Protein AF-A0A4P9WY92-F1 (afdb_monomer_lite)

Organism: NCBI:txid1555241

Structure (mmCIF, N/CA/C/O backbone):
data_AF-A0A4P9WY92-F1
#
_entry.id   AF-A0A4P9WY92-F1
#
loop_
_atom_site.group_PDB
_atom_site.id
_atom_site.type_symbol
_atom_site.label_atom_id
_atom_site.label_alt_id
_atom_site.label_comp_id
_atom_site.label_asym_id
_atom_site.label_entity_id
_atom_site.label_seq_id
_atom_site.pdbx_PDB_ins_code
_atom_site.Cartn_x
_atom_site.Cartn_y
_atom_site.Cartn_z
_atom_site.occupancy
_atom_site.B_iso_or_equiv
_atom_site.auth_seq_id
_atom_site.auth_comp_id
_atom_site.auth_asym_id
_atom_site.auth_atom_id
_atom_site.pdbx_PDB_model_num
ATOM 1 N N . GLN A 1 1 ? -5.099 8.239 21.362 1.00 69.38 1 GLN A N 1
ATOM 2 C CA . GLN A 1 1 ? -3.878 7.436 21.581 1.00 69.38 1 GLN A CA 1
ATOM 3 C C . GLN A 1 1 ? -4.092 6.001 21.105 1.00 69.38 1 GLN A C 1
ATOM 5 O O . GLN A 1 1 ? -3.546 5.669 20.069 1.00 69.38 1 GLN A O 1
ATOM 10 N N . GLN A 1 2 ? -5.025 5.240 21.697 1.00 91.75 2 GLN A N 1
ATOM 11 C CA . GLN A 1 2 ? -5.313 3.845 21.305 1.00 91.75 2 GLN A CA 1
ATOM 12 C C . GLN A 1 2 ? -5.587 3.611 19.801 1.00 91.75 2 GLN A C 1
ATOM 14 O O . GLN A 1 2 ? -5.140 2.608 19.256 1.00 91.75 2 GLN A O 1
ATOM 19 N N . TYR A 1 3 ? -6.300 4.517 19.119 1.00 93.56 3 TYR A N 1
ATOM 20 C CA . TYR A 1 3 ? -6.556 4.406 17.674 1.00 93.56 3 TYR A CA 1
ATOM 21 C C . TYR A 1 3 ? -5.271 4.486 16.833 1.00 93.56 3 TYR A C 1
ATOM 23 O O . TYR A 1 3 ? -5.027 3.632 15.987 1.00 93.56 3 TYR A O 1
ATOM 31 N N . GLU A 1 4 ? -4.418 5.476 17.102 1.00 94.06 4 GLU A N 1
ATOM 32 C CA . GLU A 1 4 ? -3.159 5.676 16.375 1.00 94.06 4 GLU A CA 1
ATOM 33 C C . GLU A 1 4 ? -2.208 4.488 16.554 1.00 94.06 4 GLU A C 1
ATOM 35 O O . GLU A 1 4 ? -1.592 4.033 15.590 1.00 94.06 4 GLU A O 1
ATOM 40 N N . ASP A 1 5 ? -2.165 3.918 17.761 1.00 95.62 5 ASP A N 1
ATOM 41 C CA . ASP A 1 5 ? -1.363 2.730 18.063 1.00 95.62 5 ASP A CA 1
ATOM 42 C C . ASP A 1 5 ? -1.842 1.504 17.262 1.00 95.62 5 ASP A C 1
ATOM 44 O O . ASP A 1 5 ? -1.034 0.732 16.735 1.00 95.62 5 ASP A O 1
ATOM 48 N N . GLN A 1 6 ? -3.162 1.341 17.105 1.00 95.06 6 GLN A N 1
ATOM 49 C CA . GLN A 1 6 ? -3.746 0.281 16.277 1.00 95.06 6 GLN A CA 1
ATOM 50 C C . GLN A 1 6 ? -3.423 0.474 14.795 1.00 95.06 6 GLN A C 1
ATOM 52 O O . GLN A 1 6 ? -3.053 -0.489 14.119 1.00 95.06 6 GLN A O 1
ATOM 57 N N . VAL A 1 7 ? -3.518 1.709 14.295 1.00 94.69 7 VAL A N 1
ATOM 58 C CA . VAL A 1 7 ? -3.168 2.029 12.907 1.00 94.69 7 VAL A CA 1
ATOM 59 C C . VAL A 1 7 ? -1.688 1.743 12.644 1.00 94.69 7 VAL A C 1
ATOM 61 O O . VAL A 1 7 ? -1.356 1.120 11.635 1.00 94.69 7 VAL A O 1
ATOM 64 N N . MET A 1 8 ? -0.797 2.126 13.559 1.00 94.81 8 MET A N 1
ATOM 65 C CA . MET A 1 8 ? 0.637 1.845 13.439 1.00 94.81 8 MET A CA 1
ATOM 66 C C . MET A 1 8 ? 0.938 0.341 13.449 1.00 94.81 8 MET A C 1
ATOM 68 O O . MET A 1 8 ? 1.673 -0.144 12.587 1.00 94.81 8 MET A O 1
ATOM 72 N N . SER A 1 9 ? 0.320 -0.419 14.357 1.00 96.06 9 SER A N 1
ATOM 73 C CA . SER A 1 9 ? 0.448 -1.884 14.404 1.00 96.06 9 SER A CA 1
ATOM 74 C C . SER A 1 9 ? -0.034 -2.555 13.108 1.00 96.06 9 SER A C 1
ATOM 76 O O . SER A 1 9 ? 0.636 -3.436 12.548 1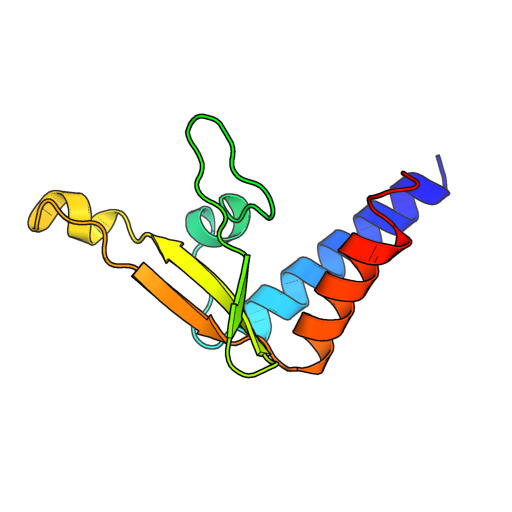.00 96.06 9 SER A O 1
ATOM 78 N N . PHE A 1 10 ? -1.163 -2.086 12.568 1.00 95.12 10 PHE A N 1
ATOM 79 C CA . PHE A 1 10 ? -1.678 -2.534 11.277 1.00 95.12 10 PHE A CA 1
ATOM 80 C C . PHE A 1 10 ? -0.693 -2.234 10.140 1.00 95.12 10 PHE A C 1
ATOM 82 O O . PHE A 1 10 ? -0.384 -3.129 9.352 1.00 95.12 10 PHE A O 1
ATOM 89 N N . LEU A 1 11 ? -0.155 -1.013 10.069 1.00 93.38 11 LEU A N 1
ATOM 90 C CA . LEU A 1 11 ? 0.808 -0.618 9.039 1.00 93.38 11 LEU A CA 1
ATOM 91 C C . LEU A 1 11 ? 2.103 -1.434 9.100 1.00 93.38 11 LEU A C 1
ATOM 93 O O . LEU A 1 11 ? 2.604 -1.844 8.053 1.00 93.38 11 LEU A O 1
ATOM 97 N N . HIS A 1 12 ? 2.616 -1.730 10.298 1.00 93.44 12 HIS A N 1
ATOM 98 C CA . HIS A 1 12 ? 3.786 -2.598 10.466 1.00 93.44 12 HIS A CA 1
ATOM 99 C C . HIS A 1 12 ? 3.518 -4.001 9.913 1.00 93.44 12 HIS A C 1
ATOM 101 O O . HIS A 1 12 ? 4.314 -4.536 9.139 1.00 93.44 12 HIS A O 1
ATOM 107 N N . THR A 1 13 ? 2.360 -4.572 10.246 1.00 94.69 13 THR A N 1
ATOM 108 C CA . THR A 1 13 ? 1.950 -5.886 9.734 1.00 94.69 13 THR A CA 1
ATOM 109 C C . THR A 1 13 ? 1.794 -5.862 8.212 1.00 94.69 13 THR A C 1
ATOM 111 O O . THR A 1 13 ? 2.277 -6.755 7.513 1.00 94.69 13 THR A O 1
ATOM 114 N N . LEU A 1 14 ? 1.168 -4.813 7.674 1.00 92.56 14 LEU A N 1
ATOM 115 C CA . LEU A 1 14 ? 0.968 -4.640 6.239 1.00 92.56 14 LEU A CA 1
ATOM 116 C C . LEU A 1 14 ? 2.298 -4.511 5.487 1.00 92.56 14 LEU A C 1
ATOM 118 O O . LEU A 1 14 ? 2.457 -5.112 4.424 1.00 92.56 14 LEU A O 1
ATOM 122 N N . MET A 1 15 ? 3.270 -3.791 6.053 1.00 89.69 15 MET A N 1
ATOM 123 C CA . MET A 1 15 ? 4.617 -3.666 5.493 1.00 89.69 15 MET A CA 1
ATOM 124 C C . MET A 1 15 ? 5.310 -5.030 5.388 1.00 89.69 15 MET A C 1
ATOM 126 O O . MET A 1 15 ? 5.875 -5.351 4.340 1.00 89.69 15 MET A O 1
ATOM 130 N N . VAL A 1 16 ? 5.220 -5.859 6.433 1.00 90.62 16 VAL A N 1
ATOM 131 C CA . VAL A 1 16 ? 5.770 -7.224 6.426 1.00 90.62 16 VAL A CA 1
ATOM 132 C C . VAL A 1 16 ? 5.098 -8.075 5.347 1.00 90.62 16 VAL A C 1
ATOM 134 O O . VAL A 1 16 ? 5.785 -8.742 4.575 1.00 90.62 16 VAL A O 1
ATOM 137 N N . LEU A 1 17 ? 3.769 -8.007 5.217 1.00 91.62 17 LEU A N 1
ATOM 138 C CA . LEU A 1 17 ? 3.042 -8.730 4.167 1.00 91.62 17 LEU A CA 1
ATOM 139 C C . LEU A 1 17 ? 3.478 -8.303 2.762 1.00 91.62 17 LEU A C 1
ATOM 141 O O . LEU A 1 17 ? 3.679 -9.157 1.897 1.00 91.62 17 LEU A O 1
ATOM 145 N N . VAL A 1 18 ? 3.651 -7.004 2.523 1.00 89.12 18 VAL A N 1
ATOM 146 C CA . VAL A 1 18 ? 4.153 -6.480 1.244 1.00 89.12 18 VAL A CA 1
ATOM 147 C C . VAL A 1 18 ? 5.561 -7.001 0.957 1.00 89.12 18 VAL A C 1
ATOM 149 O O . VAL A 1 18 ? 5.823 -7.457 -0.156 1.00 89.12 18 VAL A O 1
ATOM 152 N N . HIS A 1 19 ? 6.447 -6.985 1.955 1.00 86.06 19 HIS A N 1
ATOM 153 C CA . HIS A 1 19 ? 7.823 -7.455 1.807 1.00 86.06 19 HIS A CA 1
ATOM 154 C C . HIS A 1 19 ? 7.900 -8.959 1.498 1.00 86.06 19 HIS A C 1
ATOM 156 O O . HIS A 1 19 ? 8.652 -9.359 0.612 1.00 86.06 19 HIS A O 1
ATOM 162 N N . LEU A 1 20 ? 7.096 -9.782 2.181 1.00 86.44 20 LEU A N 1
ATOM 163 C CA . LEU A 1 20 ? 7.095 -11.240 2.016 1.00 86.44 20 LEU A CA 1
ATOM 164 C C . LEU A 1 20 ? 6.371 -11.712 0.748 1.00 86.44 20 LEU A C 1
ATOM 166 O O . LEU A 1 20 ? 6.727 -12.741 0.183 1.00 86.44 20 LEU A O 1
ATOM 170 N N . THR A 1 21 ? 5.334 -10.992 0.309 1.00 84.69 21 THR A N 1
ATOM 171 C CA . THR A 1 21 ? 4.467 -11.434 -0.802 1.00 84.69 21 THR A CA 1
ATOM 172 C C . THR A 1 21 ? 4.702 -10.691 -2.116 1.00 84.69 21 THR A C 1
ATOM 174 O O . THR A 1 21 ? 4.123 -11.061 -3.135 1.00 84.69 21 THR A O 1
ATOM 177 N N . GLY A 1 22 ? 5.562 -9.668 -2.126 1.00 73.25 22 GLY A N 1
ATOM 178 C CA . GLY A 1 22 ? 5.900 -8.867 -3.308 1.00 73.25 22 GLY A CA 1
ATOM 179 C C . GLY A 1 22 ? 6.838 -9.549 -4.315 1.00 73.25 22 GLY A C 1
ATOM 180 O O . GLY A 1 22 ? 7.320 -8.891 -5.236 1.00 73.25 22 GLY A O 1
ATOM 181 N N . GLY A 1 23 ? 7.120 -10.845 -4.151 1.00 79.38 23 GLY A N 1
ATOM 182 C CA . GLY A 1 23 ? 8.087 -11.586 -4.957 1.00 79.38 23 GLY A CA 1
ATOM 183 C C . GLY A 1 23 ? 9.503 -11.410 -4.418 1.00 79.38 23 GLY A C 1
ATOM 184 O O . GLY A 1 23 ? 9.796 -11.828 -3.301 1.00 79.38 23 GLY A O 1
ATOM 185 N N . GLN A 1 24 ? 10.398 -10.806 -5.204 1.00 73.81 24 GLN A N 1
ATOM 186 C CA . GLN A 1 24 ? 11.756 -10.535 -4.731 1.00 73.81 24 GLN A CA 1
ATOM 187 C C . GLN A 1 24 ? 11.717 -9.516 -3.577 1.00 73.81 24 GLN A C 1
ATOM 189 O O . GLN A 1 24 ? 11.118 -8.448 -3.766 1.00 73.81 24 GLN A O 1
ATOM 194 N N . PRO A 1 25 ? 12.383 -9.796 -2.436 1.00 69.19 25 PRO A N 1
ATOM 195 C CA . PRO A 1 25 ? 12.393 -8.902 -1.284 1.00 69.19 25 PRO A CA 1
ATOM 196 C C . PRO A 1 25 ? 12.772 -7.479 -1.689 1.00 69.19 25 PRO A C 1
ATOM 198 O O . PRO A 1 25 ? 13.793 -7.261 -2.352 1.00 69.19 25 PRO A O 1
ATOM 201 N N . LEU A 1 26 ? 11.942 -6.505 -1.304 1.00 71.25 26 LEU A N 1
ATOM 202 C CA . LEU A 1 26 ? 12.296 -5.100 -1.474 1.00 71.25 26 LEU A CA 1
ATOM 203 C C . LEU A 1 26 ? 13.504 -4.809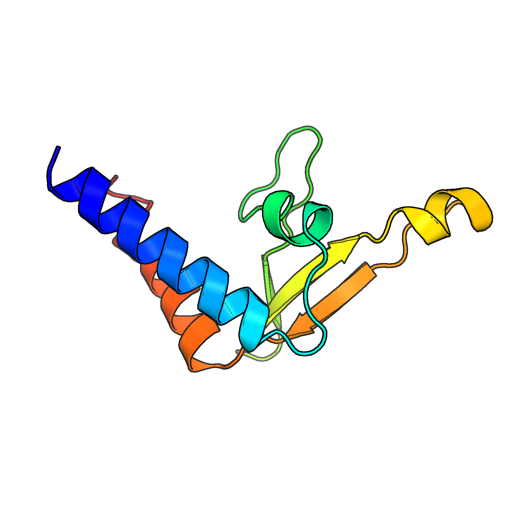 -0.587 1.00 71.25 26 LEU A C 1
ATOM 205 O O . LEU A 1 26 ? 13.498 -5.135 0.600 1.00 71.25 26 LEU A O 1
ATOM 209 N N . ARG A 1 27 ? 14.534 -4.178 -1.155 1.00 70.81 27 ARG A N 1
ATOM 210 C CA . ARG A 1 27 ? 15.643 -3.673 -0.342 1.00 70.81 27 ARG A CA 1
ATOM 211 C C . ARG A 1 27 ? 15.129 -2.571 0.577 1.00 70.81 27 ARG A C 1
ATOM 213 O O . ARG A 1 27 ? 14.223 -1.832 0.202 1.00 70.81 27 ARG A O 1
ATOM 220 N N . GLU A 1 28 ? 15.743 -2.442 1.747 1.00 68.56 28 GLU A N 1
ATOM 221 C CA . GLU A 1 28 ? 15.371 -1.467 2.779 1.00 68.56 28 GLU A CA 1
ATOM 222 C C . GLU A 1 28 ? 15.086 -0.049 2.225 1.00 68.56 28 GLU A C 1
ATOM 224 O O . GLU A 1 28 ? 14.016 0.486 2.522 1.00 68.56 28 GLU A O 1
ATOM 229 N N . PRO A 1 29 ? 15.902 0.528 1.311 1.00 63.00 29 PRO A N 1
ATOM 230 C CA . PRO A 1 29 ? 15.618 1.857 0.764 1.00 63.00 29 PRO A C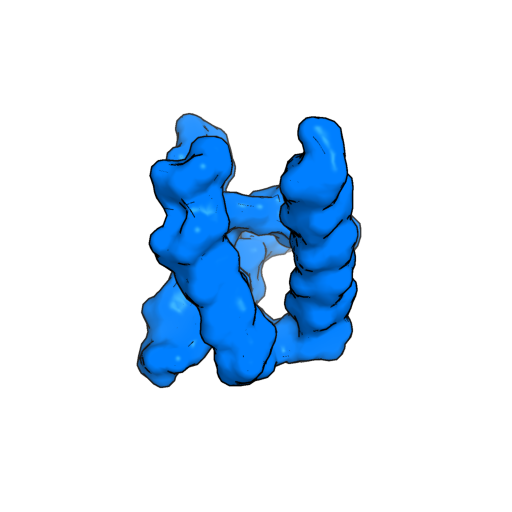A 1
ATOM 231 C C . PRO A 1 29 ? 14.426 1.884 -0.205 1.00 63.00 29 PRO A C 1
ATOM 233 O O . PRO A 1 29 ? 13.748 2.899 -0.322 1.00 63.00 29 PRO A O 1
ATOM 236 N N . GLU A 1 30 ? 14.154 0.785 -0.916 1.00 68.94 30 GLU A N 1
ATOM 237 C CA . GLU A 1 30 ? 13.032 0.669 -1.864 1.00 68.94 30 GLU A CA 1
ATOM 238 C C . GLU A 1 30 ? 11.693 0.548 -1.126 1.00 68.94 30 GLU A C 1
ATOM 240 O O . GLU A 1 30 ? 10.679 1.071 -1.584 1.00 68.94 30 GLU A O 1
ATOM 245 N N . LEU A 1 31 ? 11.689 -0.134 0.023 1.00 70.56 31 LEU A N 1
ATOM 246 C CA . LEU A 1 31 ? 10.488 -0.321 0.833 1.00 70.56 31 LEU A CA 1
ATOM 247 C C . LEU A 1 31 ? 10.055 0.992 1.493 1.00 70.56 31 LEU A C 1
ATOM 249 O O . LEU A 1 31 ? 8.883 1.356 1.427 1.00 70.56 31 LEU A O 1
ATOM 253 N N . LEU A 1 32 ? 11.007 1.724 2.076 1.00 72.00 32 LEU A N 1
ATOM 254 C CA . LEU A 1 32 ? 10.729 2.960 2.815 1.00 72.00 32 LEU A CA 1
ATOM 255 C C . LEU A 1 32 ? 10.500 4.179 1.907 1.00 72.00 32 LEU A C 1
ATOM 257 O O . LEU A 1 32 ? 9.946 5.177 2.355 1.00 72.00 32 LEU A O 1
ATOM 261 N N . SER A 1 33 ? 10.882 4.105 0.628 1.00 72.38 33 SER A N 1
ATOM 262 C CA . SER A 1 33 ? 10.627 5.162 -0.367 1.00 72.38 33 SER A CA 1
ATOM 263 C C . SER A 1 33 ? 9.306 4.994 -1.124 1.00 72.38 33 SER A C 1
ATOM 265 O O . SER A 1 33 ? 8.987 5.804 -1.996 1.00 72.38 33 SER A O 1
ATOM 267 N N . CYS A 1 34 ? 8.518 3.959 -0.815 1.00 80.31 34 CYS A N 1
ATOM 268 C CA . CYS A 1 34 ? 7.223 3.753 -1.449 1.00 80.31 34 CYS A CA 1
ATOM 269 C C . CYS A 1 34 ? 6.215 4.827 -1.022 1.00 80.31 34 CYS A C 1
ATOM 271 O O . CYS A 1 34 ? 5.940 5.003 0.162 1.00 80.31 34 CYS A O 1
ATOM 273 N N . THR A 1 35 ? 5.599 5.495 -1.997 1.00 82.00 35 THR A N 1
ATOM 274 C CA . THR A 1 35 ? 4.577 6.513 -1.752 1.00 82.00 35 THR A CA 1
ATOM 275 C C . THR A 1 35 ? 3.278 6.204 -2.486 1.00 82.00 35 THR A C 1
ATOM 277 O O . THR A 1 35 ? 3.251 5.699 -3.611 1.00 82.00 35 THR A O 1
ATOM 280 N N . VAL A 1 36 ? 2.163 6.536 -1.842 1.00 81.38 36 VAL A N 1
ATOM 281 C CA . VAL A 1 36 ? 0.817 6.398 -2.422 1.00 81.38 36 VAL A CA 1
ATOM 282 C C . VAL A 1 36 ? 0.414 7.654 -3.199 1.00 81.38 36 VAL A C 1
ATOM 284 O O . VAL A 1 36 ? -0.354 7.578 -4.158 1.00 81.38 36 VAL A O 1
ATOM 287 N N . TYR A 1 37 ? 0.989 8.799 -2.841 1.00 78.19 37 TYR A N 1
ATOM 288 C CA . TYR A 1 37 ? 0.733 10.092 -3.463 1.00 78.19 37 TYR A CA 1
ATOM 289 C C . TYR A 1 37 ? 1.994 10.624 -4.142 1.00 78.19 37 TYR A C 1
ATOM 291 O O . TYR A 1 37 ? 3.116 10.267 -3.777 1.00 78.19 37 TYR A O 1
ATOM 299 N N . HIS A 1 38 ? 1.805 11.488 -5.138 1.00 74.69 38 HIS A N 1
ATOM 300 C CA . HIS A 1 38 ? 2.912 12.244 -5.711 1.00 74.69 38 HIS A CA 1
ATOM 301 C C . HIS A 1 38 ? 3.340 13.325 -4.717 1.00 74.69 38 HIS A C 1
ATOM 303 O O . HIS A 1 38 ? 2.514 14.125 -4.282 1.00 74.69 38 HIS A O 1
ATOM 309 N N . GLY A 1 39 ? 4.622 13.341 -4.364 1.00 65.44 39 GLY A N 1
ATOM 310 C CA . GLY A 1 39 ? 5.263 14.479 -3.713 1.00 65.44 39 GLY A CA 1
ATOM 311 C C . GLY A 1 39 ? 5.986 15.353 -4.739 1.00 65.44 39 GLY A C 1
ATOM 312 O O . GLY A 1 39 ? 6.114 14.975 -5.902 1.00 65.44 39 GLY A O 1
ATOM 313 N N . ALA A 1 40 ? 6.518 16.495 -4.297 1.00 65.19 40 ALA A N 1
ATOM 314 C CA . ALA A 1 40 ? 7.323 17.380 -5.148 1.00 65.19 40 ALA A CA 1
ATOM 315 C C . ALA A 1 40 ? 8.548 16.664 -5.756 1.00 65.19 40 ALA A C 1
ATOM 317 O O . ALA A 1 40 ? 8.923 16.929 -6.894 1.00 65.19 40 ALA A O 1
ATOM 318 N N . THR A 1 41 ? 9.126 15.714 -5.013 1.00 64.44 41 THR A N 1
ATOM 319 C CA . THR A 1 41 ? 10.343 14.980 -5.406 1.00 64.44 41 THR A CA 1
ATOM 320 C C . THR A 1 41 ? 10.108 13.474 -5.562 1.00 64.44 41 THR A C 1
ATOM 322 O O . THR A 1 41 ? 10.815 12.805 -6.312 1.00 64.44 41 THR A O 1
ATOM 325 N N . LEU A 1 42 ? 9.105 12.918 -4.871 1.00 67.31 42 LEU A N 1
ATOM 326 C CA . LEU A 1 42 ? 8.818 11.481 -4.845 1.00 67.31 42 LEU A CA 1
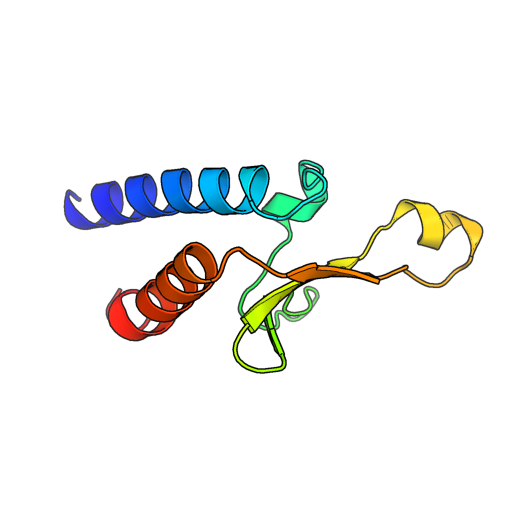ATOM 327 C C . LEU A 1 42 ? 7.654 11.142 -5.777 1.00 67.31 42 LEU A C 1
ATOM 329 O O . LEU A 1 42 ? 6.548 11.667 -5.640 1.00 67.31 42 LEU A O 1
ATOM 333 N N . ARG A 1 43 ? 7.887 10.219 -6.711 1.00 75.25 43 ARG A N 1
ATOM 334 C CA . ARG A 1 43 ? 6.828 9.684 -7.574 1.00 75.25 43 ARG A CA 1
ATOM 335 C C . ARG A 1 43 ? 6.066 8.584 -6.849 1.00 75.25 43 ARG A C 1
ATOM 337 O O . ARG A 1 43 ? 6.683 7.744 -6.203 1.00 75.25 43 ARG A O 1
ATOM 344 N N . ARG A 1 44 ? 4.740 8.561 -7.030 1.00 85.50 44 ARG A N 1
ATOM 345 C CA . ARG A 1 44 ? 3.875 7.483 -6.541 1.00 85.50 44 ARG A CA 1
ATOM 346 C C . ARG A 1 44 ? 4.426 6.130 -6.986 1.00 85.50 44 ARG A C 1
ATOM 348 O O . ARG A 1 44 ? 4.686 5.943 -8.176 1.00 85.50 44 ARG A O 1
ATOM 355 N N . SER A 1 45 ? 4.534 5.193 -6.052 1.00 87.94 45 SER A N 1
ATOM 356 C CA . SER A 1 45 ? 4.942 3.813 -6.313 1.00 87.94 45 SER A CA 1
ATOM 357 C C . SER A 1 45 ? 3.759 2.847 -6.400 1.00 87.94 45 SER A C 1
ATOM 359 O O . SER A 1 45 ? 3.898 1.801 -7.020 1.00 87.94 45 SER A O 1
ATOM 361 N N . LEU A 1 46 ? 2.585 3.166 -5.847 1.00 90.69 46 LEU A N 1
ATOM 362 C CA . LEU A 1 46 ? 1.418 2.273 -5.872 1.00 90.69 46 LEU A CA 1
ATOM 363 C C . LEU A 1 46 ? 0.535 2.480 -7.117 1.00 90.69 46 LEU A C 1
ATOM 365 O O . LEU A 1 46 ? 0.086 3.594 -7.394 1.00 90.69 46 LEU A O 1
ATOM 369 N N . PHE A 1 47 ? 0.229 1.404 -7.843 1.00 91.62 47 PHE A N 1
ATOM 370 C CA . PHE A 1 47 ? -0.631 1.432 -9.032 1.00 91.62 47 PHE A CA 1
ATOM 371 C C . PHE A 1 47 ? -1.588 0.240 -9.066 1.00 91.62 47 PHE A C 1
ATOM 373 O O . PHE A 1 47 ? -1.294 -0.816 -8.514 1.00 91.62 47 PHE A O 1
ATOM 380 N N . CYS A 1 48 ? -2.704 0.385 -9.780 1.00 93.12 48 CYS A N 1
ATOM 381 C CA . CYS A 1 48 ? -3.577 -0.728 -10.141 1.00 93.12 48 CYS A CA 1
ATOM 382 C C . CYS A 1 48 ? -3.421 -1.028 -11.631 1.00 93.12 48 CYS A C 1
ATOM 384 O O . CYS A 1 48 ? -3.587 -0.138 -12.465 1.00 93.12 48 CYS A O 1
ATOM 386 N N . HIS A 1 49 ? -3.123 -2.279 -11.965 1.00 92.00 49 HIS A N 1
ATOM 387 C CA . HIS A 1 49 ? -3.039 -2.760 -13.337 1.00 92.00 49 HIS A CA 1
ATOM 388 C C . HIS A 1 49 ? -3.790 -4.086 -13.447 1.00 92.00 49 HIS A C 1
ATOM 390 O O . HIS A 1 49 ? -3.592 -4.982 -12.625 1.00 92.00 49 HIS A O 1
ATOM 396 N N . THR A 1 50 ? -4.707 -4.184 -14.417 1.00 92.44 50 THR A N 1
ATOM 397 C CA . THR A 1 50 ? -5.561 -5.371 -14.642 1.00 92.44 50 THR A CA 1
ATOM 398 C C . THR A 1 50 ? -6.231 -5.898 -13.362 1.00 92.44 50 THR A C 1
ATOM 400 O O . THR A 1 50 ? -6.190 -7.089 -13.070 1.00 92.44 50 THR A O 1
ATOM 403 N N . GLY A 1 51 ? -6.777 -5.001 -12.532 1.00 91.88 51 GLY A N 1
ATOM 404 C CA . GLY A 1 51 ? -7.436 -5.367 -11.268 1.00 91.88 51 GLY A CA 1
ATOM 405 C C . GLY A 1 51 ? -6.498 -5.814 -10.138 1.00 91.88 51 GLY A C 1
ATOM 406 O O . GLY A 1 51 ? -6.968 -6.250 -9.090 1.00 91.88 51 GLY A O 1
ATOM 407 N N . ARG A 1 52 ? -5.177 -5.709 -10.315 1.00 92.50 52 ARG A N 1
ATOM 408 C CA . ARG A 1 52 ? -4.177 -6.080 -9.307 1.00 92.50 52 ARG A CA 1
ATOM 409 C C . ARG A 1 52 ? -3.379 -4.860 -8.882 1.00 92.50 52 ARG A C 1
ATOM 411 O O . ARG A 1 52 ? -3.014 -4.022 -9.703 1.00 92.50 52 ARG A O 1
ATOM 418 N N . VAL A 1 53 ? -3.089 -4.782 -7.590 1.00 93.19 53 VAL A N 1
ATOM 419 C CA . VAL A 1 53 ? -2.229 -3.736 -7.038 1.00 93.19 53 VAL A CA 1
ATOM 420 C C . VAL A 1 53 ? -0.774 -4.102 -7.305 1.00 93.19 53 VAL A C 1
ATOM 422 O O . VAL A 1 53 ? -0.372 -5.248 -7.100 1.00 93.19 53 VAL A O 1
ATOM 425 N N . MET A 1 54 ? 0.014 -3.133 -7.754 1.00 91.62 54 MET A N 1
ATOM 426 C CA . MET A 1 54 ? 1.444 -3.267 -7.989 1.00 91.62 54 MET A CA 1
ATOM 427 C C . MET A 1 54 ? 2.230 -2.115 -7.365 1.00 91.62 54 MET A C 1
ATOM 429 O O . MET A 1 54 ? 1.741 -0.986 -7.282 1.00 91.62 54 MET A O 1
ATOM 433 N N . LEU A 1 55 ? 3.468 -2.407 -6.972 1.00 89.56 55 LEU A N 1
ATOM 434 C CA . LEU A 1 55 ? 4.474 -1.424 -6.593 1.00 89.56 55 LEU A CA 1
ATOM 435 C C . LEU A 1 55 ? 5.458 -1.223 -7.746 1.00 89.56 55 LEU A C 1
ATOM 437 O O . LEU A 1 55 ? 6.040 -2.183 -8.246 1.00 89.56 55 LEU A O 1
ATOM 441 N N . ALA A 1 56 ? 5.654 0.027 -8.144 1.00 86.81 56 ALA A N 1
ATOM 442 C CA . ALA A 1 56 ? 6.662 0.468 -9.089 1.00 86.81 56 ALA A CA 1
ATOM 443 C C . ALA A 1 56 ? 7.761 1.208 -8.319 1.00 86.81 56 ALA A C 1
ATOM 445 O O . ALA A 1 56 ? 7.569 2.342 -7.883 1.00 86.81 56 ALA A O 1
ATOM 446 N N . THR A 1 57 ? 8.913 0.566 -8.152 1.00 80.50 57 THR A N 1
ATOM 447 C CA . THR A 1 57 ? 10.072 1.147 -7.457 1.00 80.50 57 THR A CA 1
ATOM 448 C C . THR A 1 57 ? 11.202 1.389 -8.445 1.00 80.50 57 THR A C 1
ATOM 450 O O . THR A 1 57 ? 11.470 0.542 -9.301 1.00 80.50 57 THR A O 1
ATOM 453 N N . THR A 1 58 ? 11.899 2.513 -8.323 1.00 72.69 58 THR A N 1
ATOM 454 C CA . THR A 1 58 ? 13.097 2.812 -9.117 1.00 72.69 58 THR A CA 1
ATOM 455 C C . THR A 1 58 ? 14.354 2.288 -8.438 1.00 72.69 58 THR A C 1
ATOM 457 O O . THR A 1 58 ? 14.589 2.543 -7.259 1.00 72.69 58 THR A O 1
ATOM 460 N N . TYR A 1 59 ? 15.179 1.571 -9.197 1.00 63.03 59 TYR A N 1
ATOM 461 C CA . TYR A 1 59 ? 16.463 1.071 -8.729 1.00 63.03 59 TYR A CA 1
ATOM 462 C C . TYR A 1 59 ? 17.586 2.047 -9.095 1.00 63.03 59 TYR A C 1
ATOM 464 O O . TYR A 1 59 ? 17.885 2.254 -10.269 1.00 63.03 59 TYR A O 1
ATOM 472 N N . HIS A 1 60 ? 18.235 2.644 -8.093 1.00 59.28 60 HIS A N 1
ATOM 473 C CA . HIS A 1 60 ? 19.244 3.686 -8.319 1.00 59.28 60 HIS A CA 1
ATOM 474 C C . HIS A 1 60 ? 20.638 3.165 -8.720 1.00 59.28 60 HIS A C 1
ATOM 476 O O . HIS A 1 60 ? 21.436 3.953 -9.224 1.00 59.28 60 HIS A O 1
ATOM 482 N N . LYS A 1 61 ? 20.967 1.866 -8.576 1.00 55.28 61 LYS A N 1
ATOM 483 C CA . LYS A 1 61 ? 22.313 1.399 -8.986 1.00 55.28 61 LYS A CA 1
ATOM 484 C C . LYS A 1 61 ? 22.504 1.380 -10.503 1.00 55.28 61 LYS A C 1
ATOM 486 O O . LYS A 1 61 ? 23.615 1.605 -10.966 1.00 55.28 61 LYS A O 1
ATOM 491 N N . SER A 1 62 ? 21.442 1.154 -11.281 1.00 50.84 62 SER A N 1
ATOM 492 C CA . SER A 1 62 ? 21.527 1.262 -12.744 1.00 50.84 62 SER A CA 1
ATOM 493 C C . SER A 1 62 ? 21.608 2.718 -13.199 1.00 50.84 62 SER A C 1
ATOM 495 O O . SER A 1 62 ? 22.192 3.002 -14.236 1.00 50.84 62 SER A O 1
ATOM 497 N N . GLN A 1 63 ? 21.081 3.666 -12.421 1.00 52.66 63 GLN A N 1
ATOM 498 C CA . GLN A 1 63 ? 21.112 5.081 -12.785 1.00 52.66 63 GLN A CA 1
ATOM 499 C C . GLN A 1 63 ? 22.547 5.625 -12.850 1.00 52.66 63 GLN A C 1
ATOM 501 O O . GLN A 1 63 ? 22.864 6.389 -13.755 1.00 52.66 63 GLN A O 1
ATOM 506 N N . GLN A 1 64 ? 23.431 5.180 -11.950 1.00 54.00 64 GLN A N 1
ATOM 507 C CA . GLN A 1 64 ? 24.846 5.572 -11.977 1.00 54.00 64 GLN A CA 1
ATOM 508 C C . GLN A 1 64 ? 25.619 5.003 -13.180 1.00 54.00 64 GLN A C 1
ATOM 510 O O . GLN A 1 64 ? 26.627 5.578 -13.568 1.00 54.00 64 GLN A O 1
ATOM 515 N N . LEU A 1 65 ? 25.157 3.894 -13.771 1.00 58.28 65 LEU A N 1
ATOM 516 C CA . LEU A 1 65 ? 25.832 3.216 -14.887 1.00 58.28 65 LEU A CA 1
ATOM 517 C C . LEU A 1 65 ? 25.231 3.543 -16.262 1.00 58.28 65 LEU A C 1
ATOM 519 O O . LEU A 1 65 ? 25.955 3.601 -17.247 1.00 58.28 65 LEU A O 1
ATOM 523 N N . THR A 1 66 ? 23.913 3.732 -16.336 1.00 59.72 66 THR A N 1
ATOM 524 C CA . THR A 1 66 ? 23.149 3.839 -17.596 1.00 59.72 66 THR A CA 1
ATOM 525 C C . THR A 1 66 ? 22.375 5.152 -17.746 1.00 59.72 66 THR A C 1
ATOM 527 O O . THR A 1 66 ? 21.707 5.343 -18.756 1.00 59.72 66 THR A O 1
ATOM 530 N N . GLY A 1 67 ? 22.429 6.060 -16.764 1.00 58.19 67 GLY A N 1
ATOM 531 C CA . GLY A 1 67 ? 21.726 7.353 -16.785 1.00 58.19 67 GLY A CA 1
ATOM 532 C C . GLY A 1 67 ? 20.214 7.267 -16.536 1.00 58.19 67 GLY A C 1
ATOM 533 O O . GLY A 1 67 ? 19.642 8.183 -15.950 1.00 58.19 67 GLY A O 1
ATOM 534 N N . GLU A 1 68 ? 19.580 6.142 -16.874 1.00 58.53 68 GLU A N 1
ATOM 535 C CA . GLU A 1 68 ? 18.144 5.912 -16.693 1.00 58.53 68 GLU A CA 1
ATOM 536 C C . GLU A 1 68 ? 17.844 4.966 -15.511 1.00 58.53 68 GLU A C 1
ATOM 538 O O . GLU A 1 68 ? 18.448 3.890 -15.381 1.00 58.53 68 GLU A O 1
ATOM 543 N N . PRO A 1 69 ? 16.905 5.325 -14.616 1.00 64.00 69 PRO A N 1
ATOM 544 C CA . PRO A 1 69 ? 16.524 4.462 -13.510 1.00 64.00 69 PRO A CA 1
ATOM 545 C C . PRO A 1 69 ? 15.632 3.315 -14.010 1.00 64.00 69 PRO A C 1
ATOM 547 O O . PRO A 1 69 ? 14.529 3.529 -14.520 1.00 64.00 69 PRO A O 1
ATOM 550 N N . ILE A 1 70 ? 16.076 2.071 -13.812 1.00 68.38 70 ILE A N 1
ATOM 551 C CA . ILE A 1 70 ? 15.270 0.893 -14.148 1.00 68.38 70 ILE A CA 1
ATOM 552 C C . ILE A 1 70 ? 14.134 0.788 -13.128 1.00 68.38 70 ILE A C 1
ATOM 554 O O . ILE A 1 70 ? 14.358 0.792 -11.913 1.00 68.38 70 ILE A O 1
ATOM 558 N N . ARG A 1 71 ? 12.897 0.693 -13.623 1.00 74.62 71 ARG A N 1
ATOM 559 C CA . ARG A 1 71 ? 11.715 0.458 -12.789 1.00 74.62 71 ARG A CA 1
ATOM 560 C C . ARG A 1 71 ? 11.469 -1.034 -12.621 1.00 74.62 71 ARG A C 1
ATOM 562 O O . ARG A 1 71 ? 11.310 -1.757 -13.598 1.00 74.62 71 ARG A O 1
ATOM 569 N N . SER A 1 72 ? 11.398 -1.467 -11.368 1.00 79.69 72 SER A N 1
ATOM 570 C CA . SER A 1 72 ? 10.914 -2.792 -10.997 1.00 79.69 72 SER A CA 1
ATOM 571 C C . SER A 1 72 ? 9.429 -2.700 -10.668 1.00 79.69 72 SER A C 1
ATOM 573 O O . SER A 1 72 ? 9.026 -1.889 -9.831 1.00 79.69 72 SER A O 1
ATOM 575 N N . TYR A 1 73 ? 8.629 -3.526 -11.338 1.00 86.50 73 TYR A N 1
ATOM 576 C CA . TYR A 1 73 ? 7.195 -3.646 -11.107 1.00 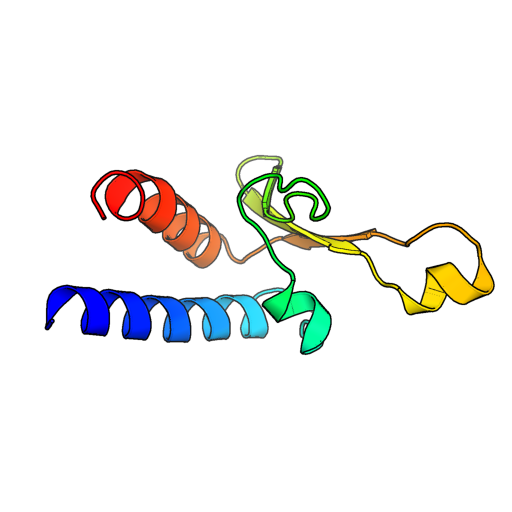86.50 73 TYR A CA 1
ATOM 577 C C . TYR A 1 73 ? 6.918 -4.946 -10.360 1.00 86.50 73 TYR A C 1
ATOM 579 O O . TYR A 1 73 ? 7.280 -6.027 -10.826 1.00 86.50 73 TYR A O 1
ATOM 587 N N . ARG A 1 74 ? 6.275 -4.844 -9.198 1.00 87.69 74 ARG A N 1
ATOM 588 C CA . ARG A 1 74 ? 5.956 -5.981 -8.331 1.00 87.69 74 ARG A CA 1
ATOM 589 C C . ARG A 1 74 ? 4.459 -6.028 -8.084 1.00 87.69 74 ARG A C 1
ATOM 591 O O . ARG A 1 74 ? 3.920 -5.168 -7.392 1.00 87.69 74 ARG A O 1
ATOM 598 N N . PHE A 1 75 ? 3.784 -7.021 -8.655 1.00 90.50 75 PHE A N 1
ATOM 599 C CA . PHE A 1 75 ? 2.379 -7.277 -8.351 1.00 90.50 75 PHE A CA 1
ATOM 600 C C . PHE A 1 75 ? 2.255 -7.861 -6.949 1.00 90.50 75 PHE A C 1
ATOM 602 O O . PHE A 1 75 ? 2.915 -8.842 -6.615 1.00 90.50 75 PHE A O 1
ATOM 609 N N . LEU A 1 76 ? 1.386 -7.268 -6.139 1.00 91.44 76 LEU A N 1
ATOM 610 C CA . LEU A 1 76 ? 1.118 -7.744 -4.793 1.00 91.44 76 LEU A CA 1
ATOM 611 C C . LEU A 1 76 ? 0.151 -8.926 -4.823 1.00 91.44 76 LEU A C 1
ATOM 613 O O . LEU A 1 76 ? -0.676 -9.079 -5.733 1.00 91.44 76 LEU A O 1
ATOM 617 N N . HIS A 1 77 ? 0.218 -9.749 -3.778 1.00 93.00 77 HIS A N 1
ATOM 618 C CA . HIS A 1 77 ? -0.791 -10.772 -3.556 1.00 93.00 77 HIS A CA 1
ATOM 619 C C . HIS A 1 77 ? -2.190 -10.120 -3.489 1.00 93.00 77 HIS A C 1
ATOM 621 O O . HIS A 1 77 ? -2.341 -9.110 -2.796 1.00 93.00 77 HIS A O 1
ATOM 627 N N . PRO A 1 78 ? -3.233 -10.668 -4.151 1.00 94.06 78 PRO A N 1
ATOM 628 C CA . PRO A 1 78 ? -4.533 -9.997 -4.283 1.00 94.06 78 PRO A CA 1
ATOM 629 C C . PRO A 1 78 ? -5.145 -9.544 -2.952 1.00 94.06 78 PRO A C 1
ATOM 631 O O . PRO A 1 78 ? -5.656 -8.432 -2.847 1.00 94.06 78 PRO A O 1
ATOM 634 N N . ARG A 1 79 ? -5.021 -10.374 -1.906 1.00 95.00 79 ARG A N 1
ATOM 635 C CA . ARG A 1 79 ? -5.508 -10.037 -0.557 1.00 95.00 79 ARG A CA 1
ATOM 636 C C . ARG A 1 79 ? -4.747 -8.864 0.066 1.00 95.00 79 ARG A C 1
ATOM 638 O O . ARG A 1 79 ? -5.364 -8.002 0.673 1.00 95.00 79 ARG A O 1
ATOM 645 N N . VAL A 1 80 ? -3.428 -8.801 -0.128 1.00 94.50 80 VAL A N 1
ATOM 646 C CA . VAL A 1 80 ? -2.588 -7.707 0.387 1.00 94.50 80 VAL A CA 1
ATOM 647 C C . VAL A 1 80 ? -2.894 -6.413 -0.363 1.00 94.50 80 VAL A C 1
ATOM 649 O O . VAL A 1 80 ? -3.088 -5.376 0.260 1.00 94.50 80 VAL A O 1
ATOM 652 N N . GLY A 1 81 ? -3.036 -6.485 -1.690 1.00 94.12 81 GLY A N 1
ATOM 653 C CA . GLY A 1 81 ? -3.486 -5.352 -2.499 1.00 94.12 81 GLY A CA 1
ATOM 654 C C . GLY A 1 81 ? -4.840 -4.806 -2.035 1.00 94.12 81 GLY A C 1
ATOM 655 O O . GLY A 1 81 ? -4.979 -3.601 -1.844 1.00 94.12 81 GLY A O 1
ATOM 656 N N . SER A 1 82 ? -5.812 -5.686 -1.777 1.00 95.69 82 SER A N 1
ATOM 657 C CA . SER A 1 82 ? -7.122 -5.290 -1.246 1.00 95.69 82 SER A CA 1
ATOM 658 C C . SER A 1 82 ? -7.021 -4.604 0.119 1.00 95.69 82 SER A C 1
ATOM 660 O O . SER A 1 82 ? -7.687 -3.595 0.327 1.00 95.69 82 SER A O 1
ATOM 662 N N . LEU A 1 83 ? -6.184 -5.108 1.034 1.00 96.31 83 LEU A N 1
ATOM 663 C CA . LEU A 1 83 ? -5.970 -4.482 2.346 1.00 96.31 83 LEU A CA 1
ATOM 664 C C . LEU A 1 83 ? -5.406 -3.064 2.216 1.00 96.31 83 LEU A C 1
ATOM 666 O O . LEU A 1 83 ? -5.874 -2.160 2.903 1.00 96.31 83 LEU A O 1
ATOM 670 N N . ILE A 1 84 ? -4.448 -2.851 1.307 1.00 94.50 84 ILE A N 1
ATOM 671 C CA . ILE A 1 84 ? -3.909 -1.512 1.029 1.00 94.50 84 ILE A CA 1
ATOM 672 C C . ILE A 1 84 ? -5.024 -0.590 0.532 1.00 94.50 84 ILE A C 1
ATOM 674 O O . ILE A 1 84 ? -5.176 0.512 1.049 1.00 94.50 84 ILE A O 1
ATOM 678 N N . LEU A 1 85 ? -5.825 -1.031 -0.442 1.00 95.31 85 LEU A N 1
ATOM 679 C CA . LEU A 1 85 ? -6.913 -0.210 -0.981 1.00 95.31 85 LEU A CA 1
ATOM 680 C C . LEU A 1 85 ? -7.969 0.120 0.081 1.00 95.31 85 LEU A C 1
ATOM 682 O O . LEU A 1 85 ? -8.414 1.260 0.153 1.00 95.31 85 LEU A O 1
ATOM 686 N N . GLN A 1 86 ? -8.330 -0.842 0.932 1.00 95.81 86 GLN A N 1
ATOM 687 C CA . GLN A 1 86 ? -9.264 -0.620 2.038 1.00 95.81 86 GLN A CA 1
ATOM 688 C C . GLN A 1 86 ? -8.705 0.374 3.058 1.00 95.81 86 GLN A C 1
ATOM 690 O O 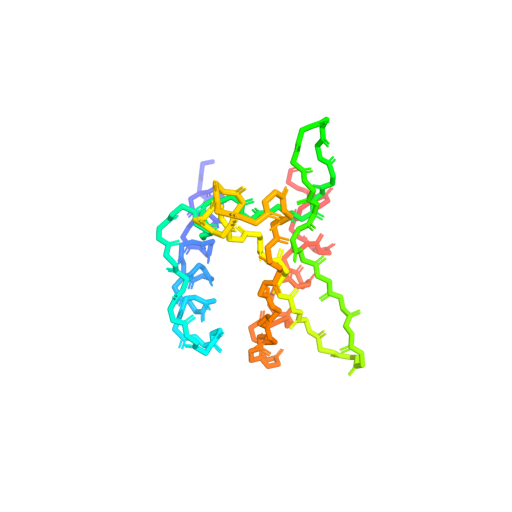. GLN A 1 86 ? -9.414 1.293 3.457 1.00 95.81 86 GLN A O 1
ATOM 695 N N . TYR A 1 87 ? -7.431 0.246 3.432 1.00 95.06 87 TYR A N 1
ATOM 696 C CA . TYR A 1 87 ? -6.769 1.207 4.314 1.00 95.06 87 TYR A CA 1
ATOM 697 C C . TYR A 1 87 ? -6.802 2.628 3.727 1.00 95.06 87 TYR A C 1
ATOM 699 O O . TYR A 1 87 ? -7.173 3.584 4.407 1.00 95.06 87 TYR A O 1
ATOM 707 N N . LEU A 1 88 ? -6.488 2.767 2.438 1.00 94.19 88 LEU A N 1
ATOM 708 C CA . LEU A 1 88 ? -6.506 4.059 1.751 1.00 94.19 88 LEU A CA 1
ATOM 709 C C . LEU A 1 88 ? -7.911 4.649 1.589 1.00 94.19 88 LEU A C 1
ATOM 711 O O . LEU A 1 88 ? -8.045 5.867 1.598 1.00 94.19 88 LEU A O 1
ATOM 715 N N . ALA A 1 89 ? -8.940 3.817 1.428 1.00 95.38 89 ALA A N 1
ATOM 716 C CA . ALA A 1 89 ? -10.313 4.273 1.214 1.00 95.38 89 ALA A CA 1
ATOM 717 C C . ALA A 1 89 ? -11.070 4.563 2.519 1.00 95.38 89 ALA A C 1
ATOM 719 O O . ALA A 1 89 ? -11.892 5.474 2.551 1.00 95.38 89 ALA A O 1
ATOM 720 N N . TYR A 1 90 ? -10.813 3.795 3.582 1.00 95.50 90 TYR A N 1
ATOM 721 C CA . TYR A 1 90 ? -11.621 3.831 4.806 1.00 95.50 90 TYR A CA 1
ATOM 722 C C . TYR A 1 90 ? -10.887 4.349 6.038 1.00 95.50 90 TYR A C 1
ATOM 724 O O . TYR A 1 90 ? -11.548 4.731 6.996 1.00 95.50 90 TYR A O 1
ATOM 732 N N . VAL A 1 91 ? -9.552 4.361 6.045 1.00 94.62 91 VAL A N 1
ATOM 733 C CA . VAL A 1 91 ? -8.779 4.843 7.200 1.00 94.62 91 VAL A CA 1
ATOM 734 C C . VAL A 1 91 ? -8.179 6.208 6.898 1.00 94.62 91 VAL A C 1
ATOM 736 O O . VAL A 1 91 ? -8.418 7.154 7.636 1.00 94.62 91 VAL A O 1
ATOM 739 N N . VAL A 1 92 ? -7.451 6.344 5.786 1.00 92.88 92 VAL A N 1
ATOM 740 C CA . VAL A 1 92 ? -6.745 7.595 5.449 1.00 92.88 92 VAL A CA 1
ATOM 741 C C . VAL A 1 92 ? -7.653 8.832 5.338 1.00 92.88 92 VAL A C 1
ATOM 743 O O . VAL A 1 92 ? -7.233 9.871 5.830 1.00 92.88 92 VAL A O 1
ATOM 746 N N . PRO A 1 93 ? -8.868 8.785 4.752 1.00 94.06 93 PRO A N 1
ATOM 747 C CA . PRO A 1 93 ? -9.701 9.986 4.612 1.00 94.06 93 PRO A CA 1
ATOM 748 C C . PRO A 1 93 ? -10.323 10.484 5.923 1.00 94.06 93 PRO A C 1
ATOM 750 O O . PRO A 1 93 ? -10.807 11.610 5.970 1.00 94.06 93 PRO A O 1
ATOM 753 N N . PHE A 1 94 ? -10.356 9.635 6.952 1.00 88.94 94 PHE A N 1
ATOM 754 C CA . PHE A 1 94 ? -11.015 9.904 8.234 1.00 88.94 94 PHE A CA 1
ATOM 755 C C . PHE A 1 94 ? -10.028 9.965 9.408 1.00 88.94 94 PHE A C 1
ATOM 757 O O . PHE A 1 94 ? -10.458 10.106 10.553 1.00 88.94 94 PHE A O 1
ATOM 764 N N . ARG A 1 95 ? -8.731 9.808 9.127 1.00 86.81 95 ARG A N 1
ATOM 765 C CA . ARG A 1 95 ? -7.634 9.957 10.084 1.00 86.81 95 ARG A CA 1
ATOM 766 C C . ARG A 1 95 ? -7.132 11.395 10.105 1.00 86.81 95 ARG A C 1
ATOM 768 O O . ARG A 1 95 ? -7.128 12.031 9.030 1.00 86.81 95 ARG A O 1
#

Sequence (95 aa):
QQYEDQVMSFLHTLMVLVHLTGGQPLREPELLSCTVYHGATLRRSLFCHTGRVMLATTYHKSQQLTGEPIRSYRFLHPRVGSLILQYLAYVVPFR

Radius of gyration: 14.38 Å; chains: 1; bounding box: 38×29×39 Å

Foldseek 3Di:
DVVVVVVVVVVVVLLVLCQVFQPDGDDPVQSVLADCDDDPPRDHQWDDDPNWIKGWTWDCVVCVVPVDTDIDITTGDRVSRVVVVCCVPPPVVVD

Secondary structure (DSSP, 8-state):
-HHHHHHHHHHHHHHHHHHHHSSSPPPHHHHHT--SS--SSPPP-EEEETTEEEEEEEEHHHHHHHSSPEEEEEEPPHHHHHHHHHHHHHTGGG-

pLDDT: mean 82.42, std 13.12, range [50.84, 96.31]